Protein AF-A0A284VSU6-F1 (afdb_monomer)

InterPro domains:
  IPR011545 DEAD/DEAH-box helicase domain [PF00270] (27-97)
  IPR027417 P-loop containing nucleoside triphosphate hydrolase [G3DSA:3.40.50.300] (4-110)
  IPR027417 P-loop containing nucleoside triphosphate hydrolase [SSF52540] (19-98)

Sequence (112 aa):
MVIVGEVHLPVMEDTHNFTPSGKLRLFQKEFIDCVKYNKADVIQLIAPTGAGKTLCFEYLLHEGNKVLLVYPTNALIQSQMERFKKKGFNPIYISSKILSKKDTSAPKNYMD

Mean predicted aligned error: 8.98 Å

Foldseek 3Di:
DDPDDDDDFDKDAQPPPLDPVRIDGPLLVVLLVCVVVVVDPDDDRDDDPVNPPVSSVVSCVVVVDDDDDDDPDPVVVVVVCVVCVVVVDDDDDDDPVVVVPDDPPPPPPPDD

Structure (mmCIF, N/CA/C/O backbone):
data_AF-A0A284VSU6-F1
#
_entry.id   AF-A0A284VSU6-F1
#
loop_
_atom_site.group_PDB
_atom_site.id
_atom_site.type_symbol
_atom_site.label_atom_id
_atom_site.label_alt_id
_atom_site.label_comp_id
_atom_site.label_asym_id
_atom_site.label_entity_id
_atom_site.label_seq_id
_atom_site.pdbx_PDB_ins_code
_atom_site.Cartn_x
_atom_site.Cartn_y
_atom_site.Cartn_z
_atom_site.occupancy
_atom_site.B_iso_or_equiv
_atom_site.auth_seq_id
_atom_site.auth_comp_id
_atom_site.auth_asym_id
_atom_site.auth_atom_id
_atom_site.pdbx_PDB_model_num
ATOM 1 N N . MET A 1 1 ? 16.688 -30.523 8.173 1.00 46.84 1 MET A N 1
ATOM 2 C CA . MET A 1 1 ? 16.263 -29.109 8.158 1.00 46.84 1 MET A CA 1
ATOM 3 C C . MET A 1 1 ? 16.413 -28.617 6.729 1.00 46.84 1 MET A C 1
ATOM 5 O O . MET A 1 1 ? 17.536 -28.548 6.253 1.00 46.84 1 MET A O 1
ATOM 9 N N . VAL A 1 2 ? 15.309 -28.421 6.006 1.00 47.28 2 VAL A N 1
ATOM 10 C CA . VAL A 1 2 ? 15.358 -27.925 4.622 1.00 47.28 2 VAL A CA 1
ATOM 11 C C . VAL A 1 2 ? 15.417 -26.407 4.699 1.00 47.28 2 VAL A C 1
ATOM 13 O O . VAL A 1 2 ? 14.450 -25.775 5.118 1.00 47.28 2 VAL A O 1
ATOM 16 N N . ILE A 1 3 ? 16.569 -25.832 4.363 1.00 54.28 3 ILE A N 1
ATOM 17 C CA . ILE A 1 3 ? 16.696 -24.389 4.174 1.00 54.28 3 ILE A CA 1
ATOM 18 C C . ILE A 1 3 ? 16.123 -24.107 2.790 1.00 54.28 3 ILE A C 1
ATOM 20 O O . ILE A 1 3 ? 16.727 -24.449 1.776 1.00 54.28 3 ILE A O 1
ATOM 24 N N . VAL A 1 4 ? 14.920 -23.544 2.750 1.00 58.06 4 VAL A N 1
ATOM 25 C CA . VAL A 1 4 ? 14.391 -22.954 1.521 1.00 58.06 4 VAL A CA 1
ATOM 26 C C . VAL A 1 4 ? 15.191 -21.670 1.303 1.00 58.06 4 VAL A C 1
ATOM 28 O O . VAL A 1 4 ? 15.244 -20.832 2.201 1.00 58.06 4 VAL A O 1
ATOM 31 N N . GLY A 1 5 ? 15.881 -21.566 0.163 1.00 60.41 5 GLY A N 1
ATOM 32 C CA . GLY A 1 5 ? 16.705 -20.404 -0.177 1.00 60.41 5 GLY A CA 1
ATOM 33 C C . GLY A 1 5 ? 15.928 -19.086 -0.097 1.00 60.41 5 GLY A C 1
ATOM 34 O O . GLY A 1 5 ? 14.698 -19.070 -0.183 1.00 60.41 5 GLY A O 1
ATOM 35 N N . GLU A 1 6 ? 16.646 -17.977 0.089 1.00 66.31 6 GLU A N 1
ATOM 36 C CA . GLU A 1 6 ? 16.038 -16.647 0.140 1.00 66.31 6 GLU A CA 1
ATOM 37 C C . GLU A 1 6 ? 15.240 -16.364 -1.140 1.00 66.31 6 GLU A C 1
ATOM 39 O O . GLU A 1 6 ? 15.741 -16.483 -2.258 1.00 66.31 6 GLU A O 1
ATOM 44 N N . VAL A 1 7 ? 13.971 -15.988 -0.975 1.00 68.00 7 VAL A N 1
ATOM 45 C CA . VAL A 1 7 ? 13.111 -15.582 -2.088 1.00 68.00 7 VAL A CA 1
ATOM 46 C C . VAL A 1 7 ? 13.205 -14.069 -2.226 1.00 68.00 7 VAL A C 1
ATOM 48 O O . VAL A 1 7 ? 12.686 -13.322 -1.394 1.00 68.00 7 VAL A O 1
ATOM 51 N N . HIS A 1 8 ? 13.850 -13.606 -3.294 1.00 79.75 8 HIS A N 1
ATOM 52 C CA . HIS A 1 8 ? 13.905 -12.186 -3.619 1.00 79.75 8 HIS A CA 1
ATOM 53 C C . HIS A 1 8 ? 12.715 -11.784 -4.488 1.00 79.75 8 HIS A C 1
ATOM 55 O O . HIS A 1 8 ? 12.370 -12.453 -5.461 1.00 79.75 8 HIS A O 1
ATOM 61 N N . LEU A 1 9 ? 12.094 -10.652 -4.152 1.00 85.81 9 LEU A N 1
ATOM 62 C CA . LEU A 1 9 ? 11.092 -10.044 -5.019 1.00 85.81 9 LEU A CA 1
ATOM 63 C C . LEU A 1 9 ? 11.806 -9.364 -6.193 1.00 85.81 9 LEU A C 1
ATOM 65 O O . LEU A 1 9 ? 12.689 -8.542 -5.935 1.00 85.81 9 LEU A O 1
ATOM 69 N N . PRO A 1 10 ? 11.428 -9.653 -7.450 1.00 90.50 10 PRO A N 1
ATOM 70 C CA . PRO A 1 10 ? 12.042 -9.012 -8.604 1.00 90.50 10 PRO A CA 1
ATOM 71 C C . PRO A 1 10 ? 11.851 -7.494 -8.542 1.00 90.50 10 PRO A C 1
ATOM 73 O O . PRO A 1 10 ? 10.782 -7.003 -8.164 1.00 90.50 10 PRO A O 1
ATOM 76 N N . VAL A 1 11 ? 12.902 -6.758 -8.901 1.00 92.81 11 VAL A N 1
ATOM 77 C CA . VAL A 1 11 ? 12.953 -5.291 -8.904 1.00 92.81 11 VAL A CA 1
ATOM 78 C C . VAL A 1 11 ? 13.204 -4.818 -10.327 1.00 92.81 11 VAL A C 1
ATOM 80 O O . VAL A 1 11 ? 14.057 -5.368 -11.015 1.00 92.81 11 VAL A O 1
ATOM 83 N N . MET A 1 12 ? 12.458 -3.807 -10.747 1.00 92.12 12 MET A N 1
ATOM 84 C CA . MET A 1 12 ? 12.475 -3.195 -12.067 1.00 92.12 12 MET A CA 1
ATOM 85 C C . MET A 1 12 ? 12.784 -1.702 -11.925 1.00 92.12 12 MET A C 1
ATOM 87 O O . MET A 1 12 ? 12.551 -1.112 -10.866 1.00 92.12 12 MET A O 1
ATOM 91 N N . GLU A 1 13 ? 13.266 -1.089 -13.002 1.00 93.44 13 GLU A N 1
ATOM 92 C CA . GLU A 1 13 ? 13.384 0.366 -13.086 1.00 93.44 13 GLU A CA 1
ATOM 93 C C . GLU A 1 13 ? 11.999 1.019 -12.995 1.00 93.44 13 GLU A C 1
ATOM 95 O O . GLU A 1 13 ? 11.005 0.535 -13.552 1.00 93.44 13 GLU A O 1
ATOM 100 N N . ASP A 1 14 ? 11.935 2.118 -12.257 1.00 91.62 14 ASP A N 1
ATOM 101 C CA . ASP A 1 14 ? 10.722 2.895 -12.071 1.00 91.62 14 ASP A CA 1
ATOM 102 C C . ASP A 1 14 ? 10.509 3.848 -13.246 1.00 91.62 14 ASP A C 1
ATOM 104 O O . ASP A 1 14 ? 10.914 5.008 -13.234 1.00 91.62 14 ASP A O 1
ATOM 108 N N . THR A 1 15 ? 9.815 3.357 -14.267 1.00 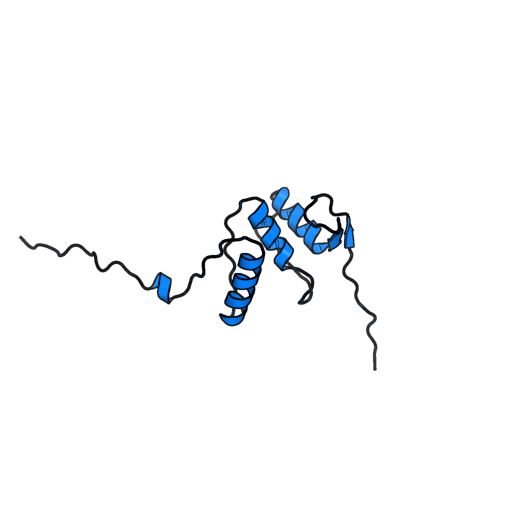88.94 15 THR A N 1
ATOM 109 C CA . THR A 1 15 ? 9.444 4.147 -15.448 1.00 88.94 15 THR A CA 1
ATOM 110 C C . THR A 1 15 ? 8.373 5.207 -15.170 1.00 88.94 15 THR A C 1
ATOM 112 O O . THR A 1 15 ? 7.990 5.934 -16.084 1.00 88.94 15 THR A O 1
ATOM 115 N N . HIS A 1 16 ? 7.846 5.275 -13.944 1.00 85.00 16 HIS A N 1
ATOM 116 C CA . HIS A 1 16 ? 6.792 6.209 -13.543 1.00 85.00 16 HIS A CA 1
ATOM 117 C C . HIS A 1 16 ? 7.318 7.346 -12.660 1.00 85.00 16 HIS A C 1
ATOM 119 O O . HIS A 1 16 ? 6.530 8.203 -12.267 1.00 85.00 16 HIS A O 1
ATOM 125 N N . ASN A 1 17 ? 8.629 7.383 -12.372 1.00 87.62 17 ASN A N 1
ATOM 126 C CA . ASN A 1 17 ? 9.276 8.371 -11.496 1.00 87.62 17 ASN A CA 1
ATOM 127 C C . ASN A 1 17 ? 8.569 8.522 -10.137 1.00 87.62 17 ASN A C 1
ATOM 129 O O . ASN A 1 17 ? 8.479 9.617 -9.581 1.00 87.62 17 ASN A O 1
ATOM 133 N N . PHE A 1 18 ? 8.035 7.419 -9.611 1.00 86.88 18 PHE A N 1
ATOM 134 C CA . PHE A 1 18 ? 7.218 7.430 -8.404 1.00 86.88 18 PHE A CA 1
ATOM 135 C C . PHE A 1 18 ? 8.045 7.269 -7.119 1.00 86.88 18 PHE A C 1
ATOM 137 O O . PHE A 1 18 ? 7.660 7.723 -6.040 1.00 86.88 18 PHE A O 1
ATOM 144 N N . THR A 1 19 ? 9.200 6.620 -7.220 1.00 88.19 19 THR A N 1
ATOM 145 C CA . THR A 1 19 ? 10.102 6.319 -6.111 1.00 88.19 19 THR A CA 1
ATOM 146 C C . THR A 1 19 ? 11.394 7.128 -6.209 1.00 88.19 19 THR A C 1
ATOM 148 O O . THR A 1 19 ? 11.988 7.209 -7.284 1.00 88.19 19 THR A O 1
ATOM 151 N N . PRO A 1 20 ? 11.924 7.649 -5.085 1.00 85.00 20 PRO A N 1
ATOM 152 C CA . PRO A 1 20 ? 13.219 8.335 -5.084 1.00 85.00 20 PRO A CA 1
ATOM 153 C C . PRO A 1 20 ? 14.390 7.441 -5.510 1.00 85.00 20 PRO A C 1
ATOM 155 O O . PRO A 1 20 ? 15.397 7.935 -6.001 1.00 85.00 20 PRO A O 1
ATOM 158 N N . SER A 1 21 ? 14.279 6.124 -5.305 1.00 88.25 21 SER A N 1
ATOM 159 C CA . SER A 1 21 ? 15.311 5.157 -5.690 1.00 88.25 21 SER A CA 1
ATOM 160 C C . SER A 1 21 ? 15.343 4.848 -7.186 1.00 88.25 21 SER A C 1
ATOM 162 O O . SER A 1 21 ? 16.235 4.114 -7.605 1.00 88.25 21 SER A O 1
ATOM 164 N N . GLY A 1 22 ? 14.356 5.312 -7.963 1.00 92.44 22 GLY A N 1
ATOM 165 C CA . GLY A 1 22 ? 14.197 4.936 -9.369 1.00 92.44 22 GLY A CA 1
ATOM 166 C C . GLY A 1 22 ? 13.893 3.448 -9.567 1.00 92.44 22 GLY A C 1
ATOM 167 O O . GLY A 1 22 ? 14.127 2.906 -10.639 1.00 92.44 22 GLY A O 1
ATOM 168 N N . LYS A 1 23 ? 13.396 2.754 -8.534 1.00 94.06 23 LYS A N 1
ATOM 169 C CA . LYS A 1 23 ? 13.217 1.295 -8.543 1.00 94.06 23 LYS A CA 1
ATOM 170 C C . LYS A 1 23 ? 11.909 0.879 -7.894 1.00 94.06 23 LYS A C 1
ATOM 172 O O . LYS A 1 23 ? 11.598 1.302 -6.780 1.00 94.06 23 LYS A O 1
ATOM 177 N N . LEU A 1 24 ? 11.210 -0.041 -8.548 1.00 95.12 24 LEU A N 1
ATOM 178 C CA . LEU A 1 24 ? 9.965 -0.646 -8.082 1.00 95.12 24 LEU A CA 1
ATOM 179 C C . LEU A 1 24 ? 10.101 -2.161 -8.004 1.00 95.12 24 LEU A C 1
ATOM 181 O O . LEU A 1 24 ? 10.739 -2.789 -8.843 1.00 95.12 24 LEU A O 1
ATOM 185 N N . ARG A 1 25 ? 9.440 -2.789 -7.033 1.00 94.25 25 ARG A N 1
ATOM 186 C CA . ARG A 1 25 ? 9.217 -4.240 -7.095 1.00 94.25 25 ARG A CA 1
ATOM 187 C C . ARG A 1 25 ? 8.243 -4.540 -8.233 1.00 94.25 25 ARG A C 1
ATOM 189 O O . ARG A 1 25 ? 7.330 -3.750 -8.469 1.00 94.25 25 ARG A O 1
ATOM 196 N N . LEU A 1 26 ? 8.391 -5.690 -8.889 1.00 93.06 26 LEU A N 1
ATOM 197 C CA . LEU A 1 26 ? 7.586 -6.064 -10.058 1.00 93.06 26 LEU A CA 1
ATOM 198 C C . LEU A 1 26 ? 6.082 -5.894 -9.806 1.00 93.06 26 LEU A C 1
ATOM 200 O O . LEU A 1 26 ? 5.427 -5.177 -10.551 1.00 93.06 26 LEU A O 1
ATOM 204 N N . PHE A 1 27 ? 5.572 -6.418 -8.685 1.00 93.81 27 PHE A N 1
ATOM 205 C CA . PHE A 1 27 ? 4.150 -6.307 -8.337 1.00 93.81 27 PHE A CA 1
ATOM 206 C C . PHE A 1 27 ? 3.669 -4.851 -8.178 1.00 93.81 27 PHE A C 1
ATOM 208 O O . PHE A 1 27 ? 2.496 -4.551 -8.385 1.00 93.81 27 PHE A O 1
ATOM 215 N N . GLN A 1 28 ? 4.556 -3.930 -7.777 1.00 95.31 28 GLN A N 1
ATOM 216 C CA . GLN A 1 28 ? 4.219 -2.511 -7.640 1.00 95.31 28 GLN A CA 1
ATOM 217 C C . GLN A 1 28 ? 4.099 -1.864 -9.018 1.00 95.31 28 GLN A C 1
ATOM 219 O O . GLN A 1 28 ? 3.155 -1.114 -9.253 1.00 95.31 28 GLN A O 1
ATOM 224 N N . LYS A 1 29 ? 5.021 -2.190 -9.934 1.00 94.31 29 LYS A N 1
ATOM 225 C CA . LYS A 1 29 ? 4.961 -1.743 -11.329 1.00 94.31 29 LYS A CA 1
ATOM 226 C C . LYS A 1 29 ? 3.710 -2.282 -12.024 1.00 94.31 29 LYS A C 1
ATOM 228 O O . LYS A 1 29 ? 2.995 -1.513 -12.653 1.00 94.31 29 LYS A O 1
ATOM 233 N N . GLU A 1 30 ? 3.427 -3.573 -11.868 1.00 93.12 30 GLU A N 1
ATOM 234 C CA . GLU A 1 30 ? 2.236 -4.216 -12.435 1.00 93.12 30 GLU A CA 1
ATOM 235 C C . GLU A 1 30 ? 0.951 -3.555 -11.937 1.00 93.12 30 GLU A C 1
ATOM 237 O O . GLU A 1 30 ? 0.063 -3.265 -12.733 1.00 93.12 30 GLU A O 1
ATOM 242 N N . PHE A 1 31 ? 0.870 -3.242 -10.641 1.00 94.75 31 PHE A N 1
ATOM 243 C CA . PHE A 1 31 ? -0.255 -2.490 -10.093 1.00 94.75 31 PHE A CA 1
ATOM 244 C C . PHE A 1 31 ? -0.406 -1.111 -10.747 1.00 94.75 31 PHE A C 1
ATOM 246 O O . PHE A 1 31 ? -1.502 -0.766 -11.185 1.00 94.75 31 PHE A O 1
ATOM 253 N N . ILE A 1 32 ? 0.681 -0.334 -10.824 1.00 94.25 32 ILE A N 1
ATOM 254 C CA . ILE A 1 32 ? 0.667 1.012 -11.415 1.00 94.25 32 ILE A CA 1
ATOM 255 C C . ILE A 1 32 ? 0.229 0.946 -12.881 1.00 94.25 32 ILE A C 1
ATOM 257 O O . ILE A 1 32 ? -0.645 1.704 -13.295 1.00 94.25 32 ILE A O 1
ATOM 261 N N . ASP A 1 33 ? 0.778 0.007 -13.653 1.00 92.88 33 ASP A N 1
ATOM 262 C CA . ASP A 1 33 ? 0.406 -0.187 -15.053 1.00 92.88 33 ASP A CA 1
ATOM 263 C C . ASP A 1 33 ? -1.074 -0.579 -15.187 1.00 92.88 33 ASP A C 1
ATOM 265 O O . ASP A 1 33 ? -1.779 -0.050 -16.047 1.00 92.88 33 ASP A O 1
ATOM 269 N N . CYS A 1 34 ? -1.574 -1.481 -14.339 1.00 93.31 34 CYS A N 1
ATOM 270 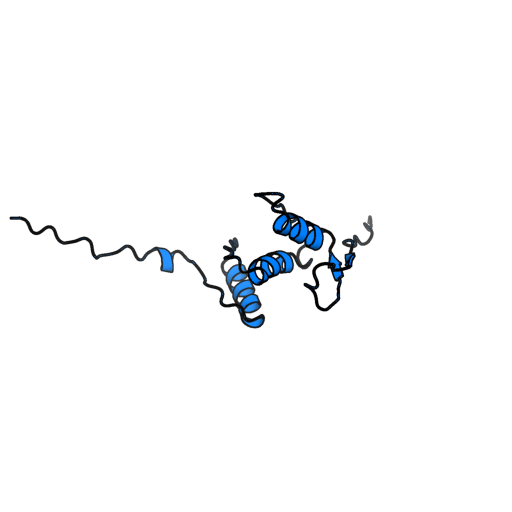C CA . CYS A 1 34 ? -2.983 -1.875 -14.356 1.00 93.31 34 CYS A CA 1
ATOM 271 C C . CYS A 1 34 ? -3.922 -0.692 -14.097 1.00 93.31 34 CYS A C 1
ATOM 273 O O . CYS A 1 34 ? -4.899 -0.533 -14.829 1.00 93.31 34 CYS A O 1
ATOM 275 N N . VAL A 1 35 ? -3.607 0.148 -13.107 1.00 91.50 35 VAL A N 1
ATOM 276 C CA . VAL A 1 35 ? -4.386 1.353 -12.790 1.00 91.50 35 VAL A CA 1
ATOM 277 C C . VAL A 1 35 ? -4.318 2.364 -13.934 1.00 91.50 35 VAL A C 1
ATOM 279 O O . VAL A 1 35 ? -5.352 2.807 -14.428 1.00 91.50 35 VAL A O 1
ATOM 282 N N . LYS A 1 36 ? -3.109 2.709 -14.390 1.00 89.88 36 LYS A N 1
ATOM 283 C CA . LYS A 1 36 ? -2.878 3.769 -15.384 1.00 89.88 36 LYS A CA 1
ATOM 284 C C . LYS A 1 36 ? -3.551 3.487 -16.723 1.00 89.88 36 LYS A C 1
ATOM 286 O O . LYS A 1 36 ? -4.034 4.402 -17.380 1.00 89.88 36 LYS A O 1
ATOM 291 N N . TYR A 1 37 ? -3.582 2.221 -17.127 1.00 90.31 37 TYR A N 1
ATOM 292 C CA . TYR A 1 37 ? -4.192 1.797 -18.386 1.00 90.31 37 TYR A CA 1
ATOM 293 C C . TYR A 1 37 ? -5.623 1.270 -18.215 1.00 90.31 37 TYR A C 1
ATOM 295 O O . TYR A 1 37 ? -6.149 0.671 -19.149 1.00 90.31 37 TYR A O 1
ATOM 303 N N . ASN A 1 38 ? -6.232 1.470 -17.039 1.00 83.56 38 ASN A N 1
ATOM 304 C CA . ASN A 1 38 ? -7.588 1.035 -16.698 1.00 83.56 38 ASN A CA 1
ATOM 305 C C . ASN A 1 38 ? -7.876 -0.429 -17.094 1.00 83.56 38 ASN A C 1
ATOM 307 O O . ASN A 1 38 ? -8.883 -0.739 -17.728 1.00 83.56 38 ASN A O 1
ATOM 311 N N . LYS A 1 39 ? -6.933 -1.329 -16.785 1.00 86.56 39 LYS A N 1
ATOM 312 C CA . LYS A 1 39 ? -6.952 -2.723 -17.267 1.00 86.56 39 LYS A CA 1
ATOM 313 C C . LYS A 1 39 ? -7.823 -3.661 -16.433 1.00 86.56 39 LYS A C 1
ATOM 315 O O . LYS A 1 39 ? -8.065 -4.781 -16.874 1.00 86.56 39 LYS A O 1
ATOM 320 N N . ALA A 1 40 ? -8.229 -3.256 -15.230 1.00 86.00 40 ALA A N 1
ATOM 321 C CA . ALA A 1 40 ? -9.004 -4.098 -14.326 1.00 86.00 40 ALA A CA 1
ATOM 322 C C . ALA A 1 40 ? -9.761 -3.280 -13.272 1.00 86.00 40 ALA A C 1
ATOM 324 O O . ALA A 1 40 ? -9.197 -2.358 -12.685 1.00 86.00 40 ALA A O 1
ATOM 325 N N . ASP A 1 41 ? -10.985 -3.710 -12.957 1.00 88.56 41 ASP A N 1
ATOM 326 C CA . ASP A 1 41 ? -11.770 -3.186 -11.829 1.00 88.56 41 ASP A CA 1
ATOM 327 C C . ASP A 1 41 ? -11.319 -3.778 -10.482 1.00 88.56 41 ASP A C 1
ATOM 329 O O . ASP A 1 41 ? -11.463 -3.161 -9.427 1.00 88.56 41 ASP A O 1
ATOM 333 N N . VAL A 1 42 ? -10.764 -4.997 -10.509 1.00 91.69 42 VAL A N 1
ATOM 334 C CA . VAL A 1 42 ? -10.299 -5.730 -9.326 1.00 91.69 42 VAL A CA 1
ATOM 335 C C . VAL A 1 42 ? -8.849 -6.147 -9.522 1.00 91.69 42 VAL A C 1
ATOM 337 O O . VAL A 1 42 ? -8.514 -6.847 -10.475 1.00 91.69 42 VAL A O 1
ATOM 340 N N . ILE A 1 43 ? -7.986 -5.753 -8.583 1.00 91.38 43 ILE A N 1
ATOM 341 C CA . ILE A 1 43 ? -6.559 -6.086 -8.595 1.00 91.38 43 ILE A CA 1
ATOM 342 C C . ILE A 1 43 ? -6.205 -6.809 -7.295 1.00 91.38 43 ILE A C 1
ATOM 344 O O . ILE A 1 43 ? -6.388 -6.274 -6.200 1.00 91.38 43 ILE A O 1
ATOM 348 N N . GLN A 1 44 ? -5.655 -8.019 -7.409 1.00 91.62 44 GLN A N 1
ATOM 349 C CA . GLN A 1 44 ? -5.137 -8.763 -6.265 1.00 91.62 44 GLN A CA 1
ATOM 350 C C . GLN A 1 44 ? -3.650 -8.453 -6.057 1.00 91.62 44 GLN A C 1
ATOM 352 O O . GLN A 1 44 ? -2.802 -8.811 -6.868 1.00 91.62 44 GLN A O 1
ATOM 357 N N . LEU A 1 45 ? -3.319 -7.814 -4.933 1.00 91.25 45 LEU A N 1
ATOM 358 C CA . LEU A 1 45 ? -1.937 -7.513 -4.555 1.00 91.25 45 LEU A CA 1
ATOM 359 C C . LEU A 1 45 ? -1.352 -8.615 -3.662 1.00 91.25 45 LEU A C 1
ATOM 361 O O . LEU A 1 45 ? -1.586 -8.634 -2.450 1.00 91.25 45 LEU A O 1
ATOM 365 N N . ILE A 1 46 ? -0.537 -9.497 -4.245 1.00 89.69 46 ILE A N 1
ATOM 366 C CA . ILE A 1 46 ? 0.132 -10.590 -3.526 1.00 89.69 46 ILE A CA 1
ATOM 367 C C . ILE A 1 46 ? 1.593 -10.221 -3.264 1.00 89.69 46 ILE A C 1
ATOM 369 O O . ILE A 1 46 ? 2.403 -10.121 -4.178 1.00 89.69 46 ILE A O 1
ATOM 373 N N . ALA A 1 47 ? 1.942 -10.029 -1.992 1.00 90.25 47 ALA A N 1
ATOM 374 C CA . ALA A 1 47 ? 3.329 -9.867 -1.559 1.00 90.25 47 ALA A CA 1
ATOM 375 C C . ALA A 1 47 ? 3.462 -10.204 -0.058 1.00 90.25 47 ALA A C 1
ATOM 377 O O . ALA A 1 47 ? 2.450 -10.191 0.650 1.00 90.25 47 ALA A O 1
ATOM 378 N N . PRO A 1 48 ? 4.672 -10.406 0.485 1.00 88.94 48 PRO A N 1
ATOM 379 C CA . PRO A 1 48 ? 4.893 -10.533 1.928 1.00 88.94 48 PRO A CA 1
ATOM 380 C C . PRO A 1 48 ? 4.565 -9.257 2.723 1.00 88.94 48 PRO A C 1
ATOM 382 O O . PRO A 1 48 ? 4.464 -8.150 2.173 1.00 88.94 48 PRO A O 1
ATOM 385 N N . THR A 1 49 ? 4.401 -9.378 4.039 1.00 88.31 49 THR A N 1
ATOM 386 C CA . THR A 1 49 ? 4.361 -8.216 4.946 1.00 88.31 49 THR A CA 1
ATOM 387 C C . THR A 1 49 ? 5.677 -7.439 4.845 1.00 88.31 49 THR A C 1
ATOM 389 O O . THR A 1 49 ? 6.732 -8.022 4.629 1.00 88.31 49 THR A O 1
ATOM 392 N N . GLY A 1 50 ? 5.626 -6.106 4.914 1.00 86.50 50 GLY A N 1
ATOM 393 C CA . GLY A 1 50 ? 6.816 -5.257 4.751 1.00 86.50 50 GLY A CA 1
ATOM 394 C C . GLY A 1 50 ? 7.297 -5.077 3.304 1.00 86.50 50 GLY A C 1
ATOM 395 O O . GLY A 1 50 ? 8.032 -4.135 3.022 1.00 86.50 50 GLY A O 1
ATOM 396 N N . ALA A 1 51 ? 6.795 -5.861 2.344 1.00 90.62 51 ALA A N 1
ATOM 397 C CA . ALA A 1 51 ? 7.178 -5.763 0.932 1.00 90.62 51 ALA A CA 1
ATOM 398 C C . ALA A 1 51 ? 6.694 -4.485 0.216 1.00 90.62 51 ALA A C 1
ATOM 400 O O . ALA A 1 51 ? 6.854 -4.360 -0.993 1.00 90.62 51 ALA A O 1
ATOM 401 N N . GLY A 1 52 ? 6.102 -3.519 0.922 1.00 91.06 52 GLY A N 1
ATOM 402 C CA . GLY A 1 52 ? 5.768 -2.213 0.348 1.00 91.06 52 GLY A CA 1
ATOM 403 C C . GLY A 1 52 ? 4.447 -2.148 -0.420 1.00 91.06 52 GLY A C 1
ATOM 404 O O . GLY A 1 52 ? 4.316 -1.296 -1.288 1.00 91.06 52 GLY A O 1
ATOM 405 N N . LYS A 1 53 ? 3.448 -2.980 -0.088 1.00 93.50 53 LYS A N 1
ATOM 406 C CA . LYS A 1 53 ? 2.087 -2.870 -0.663 1.00 93.50 53 LYS A CA 1
ATOM 407 C C . LYS A 1 53 ? 1.462 -1.483 -0.488 1.00 93.50 53 LYS A C 1
ATOM 409 O O . LYS A 1 53 ? 0.772 -1.011 -1.376 1.00 93.50 53 LYS A O 1
ATOM 414 N N . THR A 1 54 ? 1.748 -0.800 0.623 1.00 91.69 54 THR A N 1
ATOM 415 C CA . THR A 1 54 ? 1.225 0.551 0.883 1.00 91.69 54 THR A CA 1
ATOM 416 C C . THR A 1 54 ? 1.608 1.565 -0.200 1.00 91.69 54 THR A C 1
ATOM 418 O O . THR A 1 54 ? 0.839 2.480 -0.460 1.00 91.69 54 THR A O 1
ATOM 421 N N . LEU A 1 55 ? 2.755 1.379 -0.864 1.00 92.56 55 LEU A N 1
ATOM 422 C CA . LEU A 1 55 ? 3.224 2.239 -1.955 1.00 92.56 55 LEU A CA 1
ATOM 423 C C . LEU A 1 55 ? 2.228 2.271 -3.128 1.00 92.56 55 LEU A C 1
ATOM 425 O O . LEU A 1 55 ? 2.019 3.318 -3.726 1.00 92.56 55 LEU A O 1
ATOM 429 N N . CYS A 1 56 ? 1.550 1.155 -3.403 1.00 93.06 56 CYS A N 1
ATOM 430 C CA . CYS A 1 56 ? 0.533 1.069 -4.449 1.00 93.06 56 CYS A CA 1
ATOM 431 C C . CYS A 1 56 ? -0.676 1.974 -4.150 1.00 93.06 56 CYS A C 1
ATOM 433 O O . CYS A 1 56 ? -1.192 2.639 -5.039 1.00 93.06 56 CYS A O 1
ATOM 435 N N . PHE A 1 57 ? -1.110 2.065 -2.890 1.00 90.19 57 PHE A N 1
ATOM 436 C CA . PHE A 1 57 ? -2.218 2.955 -2.520 1.00 90.19 57 PHE A CA 1
ATOM 437 C C . PHE A 1 57 ? -1.781 4.420 -2.426 1.00 90.19 57 PHE A C 1
ATOM 439 O O . PHE A 1 57 ? -2.565 5.311 -2.733 1.00 90.19 57 PHE A O 1
ATOM 446 N N . GLU A 1 58 ? -0.529 4.676 -2.034 1.00 90.88 58 GLU A N 1
ATOM 447 C CA . GLU A 1 58 ? 0.063 6.018 -2.096 1.00 90.88 58 GLU A CA 1
ATOM 448 C C . GLU A 1 58 ? 0.080 6.535 -3.544 1.00 90.88 58 GLU A C 1
ATOM 450 O O . GLU A 1 58 ? -0.259 7.693 -3.767 1.00 90.88 58 GLU A O 1
ATOM 455 N N . TYR A 1 59 ? 0.375 5.674 -4.527 1.00 92.06 59 TYR A N 1
ATOM 456 C CA . TYR A 1 59 ? 0.304 6.027 -5.950 1.00 92.06 59 TYR A CA 1
ATOM 457 C C . TYR A 1 59 ? -1.090 6.526 -6.346 1.00 92.06 59 TYR A C 1
ATOM 459 O O . TYR A 1 59 ? -1.215 7.614 -6.898 1.00 92.06 59 TYR A O 1
ATOM 467 N N . LEU A 1 60 ? -2.149 5.798 -5.972 1.00 91.38 60 LEU A N 1
ATOM 468 C CA . LEU A 1 60 ? -3.527 6.220 -6.252 1.00 91.38 60 LEU A CA 1
ATOM 469 C C . LEU A 1 60 ? -3.843 7.616 -5.700 1.00 91.38 60 LEU A C 1
ATOM 471 O O . LEU A 1 60 ? -4.500 8.408 -6.376 1.00 91.38 60 LEU A O 1
ATOM 475 N N . LEU A 1 61 ? -3.374 7.911 -4.483 1.00 90.62 61 LEU A N 1
ATOM 476 C CA . LEU A 1 61 ? -3.552 9.219 -3.849 1.00 90.62 61 LEU A CA 1
ATOM 477 C C . LEU A 1 61 ? -2.799 10.324 -4.603 1.00 90.62 61 LEU A C 1
ATOM 479 O O . LEU A 1 61 ? -3.335 11.418 -4.761 1.00 90.62 61 LEU A O 1
ATOM 483 N N . HIS A 1 62 ? -1.580 10.046 -5.075 1.00 88.50 62 HIS A N 1
ATOM 484 C CA . HIS A 1 62 ? -0.787 10.992 -5.868 1.00 88.50 62 HIS A CA 1
ATOM 485 C C . HIS A 1 62 ? -1.406 11.288 -7.239 1.00 88.50 62 HIS A C 1
ATOM 487 O O . HIS A 1 62 ? -1.330 12.424 -7.697 1.00 88.50 62 HIS A O 1
ATOM 493 N N . GLU A 1 63 ? -2.097 10.319 -7.836 1.00 88.94 63 GLU A N 1
ATOM 494 C CA . GLU A 1 63 ? -2.891 10.503 -9.060 1.00 88.94 63 GLU A CA 1
ATOM 495 C C . GLU A 1 63 ? -4.215 11.263 -8.816 1.00 88.94 63 GLU A C 1
ATOM 497 O O . GLU A 1 63 ? -5.047 11.390 -9.710 1.00 88.94 63 GLU A O 1
ATOM 502 N N . GLY A 1 64 ? -4.452 11.764 -7.597 1.00 87.12 64 GLY A N 1
ATOM 503 C CA . GLY A 1 64 ? -5.634 12.561 -7.260 1.00 87.12 64 GLY A CA 1
ATOM 504 C C . GLY A 1 64 ? -6.897 11.745 -6.971 1.00 87.12 64 GLY A C 1
ATOM 505 O O . GLY A 1 64 ? -7.977 12.321 -6.814 1.00 87.12 64 GLY A O 1
ATOM 506 N N . ASN A 1 65 ? -6.795 10.417 -6.858 1.00 88.00 65 ASN A N 1
ATOM 507 C CA . ASN A 1 65 ? -7.946 9.575 -6.546 1.00 88.00 65 ASN A CA 1
ATOM 508 C C . ASN A 1 65 ? -8.332 9.678 -5.066 1.00 88.00 65 ASN A C 1
ATOM 510 O O . ASN A 1 65 ? -7.487 9.669 -4.168 1.00 88.00 65 ASN A O 1
ATOM 514 N N . LYS A 1 66 ? -9.641 9.672 -4.790 1.00 89.25 66 LYS A N 1
ATOM 515 C CA . LYS A 1 66 ? -10.151 9.417 -3.437 1.00 89.25 66 LYS A CA 1
ATOM 516 C C . LYS A 1 66 ? -10.100 7.915 -3.171 1.00 89.25 66 LYS A C 1
ATOM 518 O O . LYS A 1 66 ? -10.768 7.148 -3.855 1.00 89.25 66 LYS A O 1
ATOM 523 N N . VAL A 1 67 ? -9.337 7.503 -2.162 1.00 91.31 67 VAL A N 1
ATOM 524 C CA . VAL A 1 67 ? -9.132 6.084 -1.838 1.00 91.31 67 VAL A CA 1
ATOM 525 C C . VAL A 1 67 ? -9.813 5.740 -0.517 1.00 91.31 67 VAL A C 1
ATOM 527 O O . VAL A 1 67 ? -9.516 6.339 0.517 1.00 91.31 67 VAL A O 1
ATOM 530 N N . LEU A 1 68 ? -10.698 4.741 -0.535 1.00 92.81 68 LEU A N 1
ATOM 531 C CA . LEU A 1 68 ? -11.239 4.120 0.673 1.00 92.81 68 LEU A CA 1
ATOM 532 C C . LEU A 1 68 ? -10.374 2.913 1.048 1.00 92.81 68 LEU A C 1
ATOM 534 O O . LEU A 1 68 ? -10.330 1.925 0.320 1.00 92.81 68 LEU A O 1
ATOM 538 N N . LEU A 1 69 ? -9.697 2.987 2.194 1.00 92.50 69 LEU A N 1
ATOM 539 C CA . LEU A 1 69 ? -8.892 1.888 2.723 1.00 92.50 69 LEU A CA 1
ATOM 540 C C . LEU A 1 69 ? -9.631 1.211 3.874 1.00 92.50 69 LEU A C 1
ATOM 542 O O . LEU A 1 69 ? -9.931 1.846 4.886 1.00 92.50 69 LEU A O 1
ATOM 546 N N . VAL A 1 70 ? -9.893 -0.085 3.727 1.00 92.62 70 VAL A N 1
ATOM 547 C CA . VAL A 1 70 ? -10.547 -0.903 4.750 1.00 92.62 70 VAL A CA 1
ATOM 548 C C . VAL A 1 70 ? -9.501 -1.794 5.402 1.00 92.62 70 VAL A C 1
ATOM 550 O O . VAL A 1 70 ? -8.825 -2.572 4.733 1.00 92.62 70 VAL A O 1
ATOM 553 N N . TYR A 1 71 ? -9.375 -1.683 6.721 1.00 92.00 71 TYR A N 1
ATOM 554 C CA . TYR A 1 71 ? -8.471 -2.506 7.515 1.00 92.00 71 TYR A CA 1
ATOM 555 C C . TYR A 1 71 ? -9.263 -3.282 8.570 1.00 92.00 71 TYR A C 1
ATOM 557 O O . TYR A 1 71 ? -10.222 -2.745 9.124 1.00 92.00 71 TYR A O 1
ATOM 565 N N . PRO A 1 72 ? -8.849 -4.517 8.899 1.00 90.81 72 PRO A N 1
ATOM 566 C CA . PRO A 1 72 ? -9.590 -5.375 9.820 1.00 90.81 72 PRO A CA 1
ATOM 567 C C . PRO A 1 72 ? -9.520 -4.926 11.286 1.00 90.81 72 PRO A C 1
ATOM 569 O O . PRO A 1 72 ? -10.348 -5.349 12.086 1.00 90.81 72 PRO A O 1
ATOM 572 N N . THR A 1 73 ? -8.532 -4.110 11.677 1.00 92.19 73 THR A N 1
ATOM 573 C CA . THR A 1 73 ? -8.326 -3.731 13.083 1.00 92.19 73 THR A CA 1
ATOM 574 C C . THR A 1 73 ? -8.087 -2.238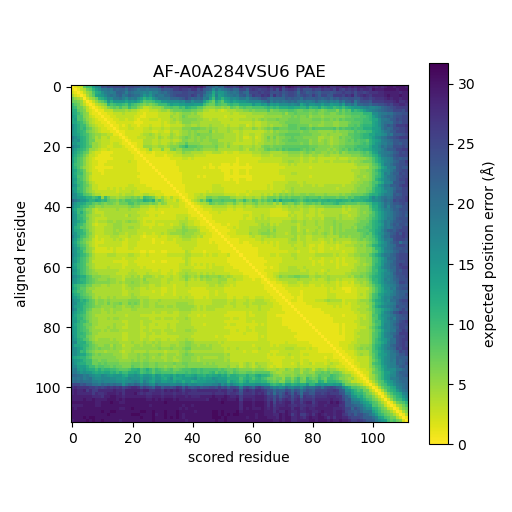 13.256 1.00 92.19 73 THR A C 1
ATOM 576 O O . THR A 1 73 ? -7.374 -1.607 12.476 1.00 92.19 73 THR A O 1
ATOM 579 N N . ASN A 1 74 ? -8.610 -1.683 14.355 1.00 90.56 74 ASN A N 1
ATOM 580 C CA . ASN A 1 74 ? -8.397 -0.282 14.726 1.00 90.56 74 ASN A CA 1
ATOM 581 C C . ASN A 1 74 ? -6.909 0.058 14.877 1.00 90.56 74 ASN A C 1
ATOM 583 O O . ASN A 1 74 ? -6.487 1.127 14.453 1.00 90.56 74 ASN A O 1
ATOM 587 N N . ALA A 1 75 ? -6.105 -0.853 15.436 1.00 93.06 75 ALA A N 1
ATOM 588 C CA . ALA A 1 75 ? -4.665 -0.650 15.589 1.00 93.06 75 ALA A CA 1
ATOM 589 C C . ALA A 1 75 ? -3.967 -0.460 14.232 1.00 93.06 75 ALA A C 1
ATOM 591 O O . ALA A 1 75 ? -3.157 0.455 14.075 1.00 93.06 75 ALA A O 1
ATOM 592 N N . LEU A 1 76 ? -4.326 -1.272 13.228 1.00 91.56 76 LEU A N 1
ATOM 593 C CA . LEU A 1 76 ? -3.778 -1.126 11.882 1.00 91.56 76 LEU A CA 1
ATOM 594 C C . LE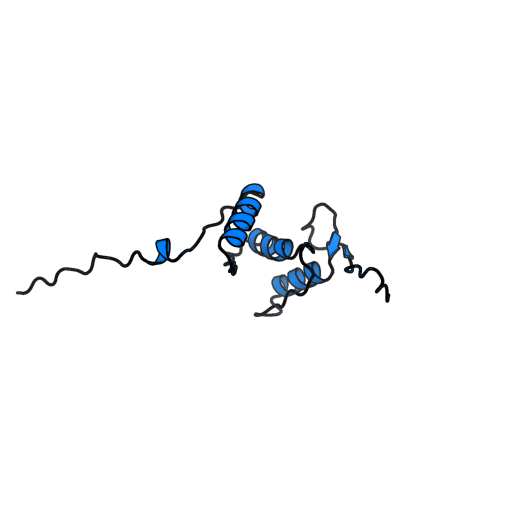U A 1 76 ? -4.245 0.182 11.236 1.00 91.56 76 LEU A C 1
ATOM 596 O O . LEU A 1 76 ? -3.428 0.875 10.637 1.00 91.56 76 LEU A O 1
ATOM 600 N N . ILE A 1 77 ? -5.515 0.561 11.421 1.00 93.38 77 ILE A N 1
ATOM 601 C CA . ILE A 1 77 ? -6.036 1.850 10.942 1.00 93.38 77 ILE A CA 1
ATOM 602 C C . ILE A 1 77 ? -5.216 3.008 11.515 1.00 93.38 77 ILE A C 1
ATOM 604 O O . ILE A 1 77 ? -4.707 3.819 10.745 1.00 93.38 77 ILE A O 1
ATOM 608 N N . GLN A 1 78 ? -5.033 3.066 12.839 1.00 93.25 78 GLN A N 1
ATOM 609 C CA . GLN A 1 78 ? -4.281 4.151 13.483 1.00 93.25 78 GLN A CA 1
ATOM 610 C C . GLN A 1 78 ? -2.829 4.211 12.988 1.00 93.25 78 GLN A C 1
ATOM 612 O O . GLN A 1 78 ? -2.352 5.279 12.606 1.00 93.25 78 GLN A O 1
ATOM 617 N N . SER A 1 79 ? -2.160 3.057 12.881 1.00 93.12 79 SER A N 1
ATOM 618 C CA . SER A 1 79 ? -0.796 2.975 12.345 1.00 93.12 79 SER A CA 1
ATOM 619 C C . SER A 1 79 ? -0.693 3.526 10.915 1.00 93.12 79 SER A C 1
ATOM 621 O O . SER A 1 79 ? 0.232 4.280 10.596 1.00 93.12 79 SER A O 1
ATOM 623 N N . GLN A 1 80 ? -1.656 3.203 10.046 1.00 92.56 80 GLN A N 1
ATOM 624 C CA . GLN A 1 80 ? -1.662 3.715 8.674 1.00 92.56 80 GLN A CA 1
ATOM 625 C C . GLN A 1 80 ? -2.017 5.204 8.624 1.00 92.56 80 GLN A C 1
ATOM 627 O O . GLN A 1 80 ? -1.398 5.943 7.862 1.00 92.56 80 GLN A O 1
ATOM 632 N N . MET A 1 81 ? -2.940 5.683 9.464 1.00 93.69 81 MET A N 1
ATOM 633 C CA . MET A 1 81 ? -3.256 7.113 9.559 1.00 93.69 81 MET A CA 1
ATOM 634 C C . MET A 1 81 ? -2.032 7.952 9.922 1.00 93.69 81 MET A C 1
ATOM 636 O O . MET A 1 81 ? -1.772 8.963 9.271 1.00 93.69 81 MET A O 1
ATOM 640 N N . GLU A 1 82 ? -1.269 7.541 10.935 1.00 94.94 82 GLU A N 1
ATOM 641 C CA . GLU A 1 82 ? -0.032 8.229 11.315 1.00 94.94 82 GLU A CA 1
ATOM 642 C C . GLU A 1 82 ? 0.984 8.235 10.174 1.00 94.94 82 GLU A C 1
ATOM 644 O O . GLU A 1 82 ? 1.594 9.267 9.889 1.00 94.94 82 GLU A O 1
ATOM 649 N N . ARG A 1 83 ? 1.140 7.100 9.481 1.00 91.56 83 ARG A N 1
ATOM 650 C CA . ARG A 1 83 ? 2.025 6.989 8.319 1.00 91.56 83 ARG A CA 1
ATOM 651 C C . ARG A 1 83 ? 1.619 7.949 7.199 1.00 91.56 83 ARG A C 1
ATOM 653 O O . ARG A 1 83 ? 2.486 8.626 6.653 1.00 91.56 83 ARG A O 1
ATOM 660 N N . PHE A 1 84 ? 0.334 8.023 6.863 1.00 92.12 84 PHE A N 1
ATOM 661 C CA . PHE A 1 84 ? -0.160 8.922 5.819 1.00 92.12 84 PHE A CA 1
ATOM 662 C C . PHE A 1 84 ? 0.001 10.396 6.212 1.00 92.12 84 PHE A C 1
ATOM 664 O O . PHE A 1 8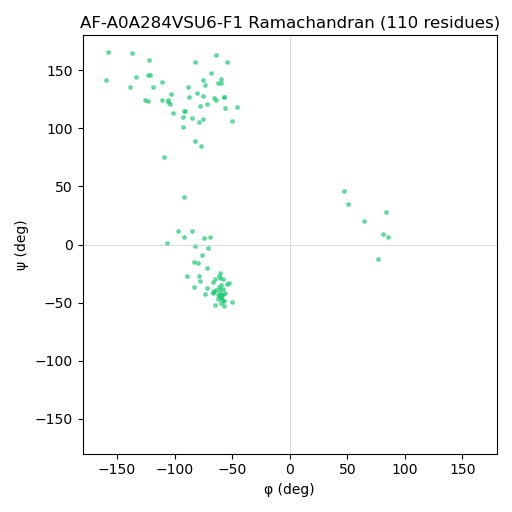4 ? 0.483 11.184 5.401 1.00 92.12 84 PHE A O 1
ATOM 671 N N . LYS A 1 85 ? -0.284 10.759 7.469 1.00 93.75 85 LYS A N 1
ATOM 67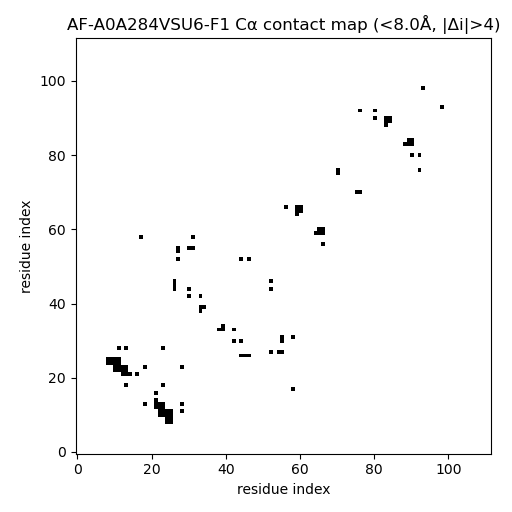2 C CA . LYS A 1 85 ? -0.044 12.119 7.985 1.00 93.75 85 LYS A CA 1
ATOM 673 C C . LYS A 1 85 ? 1.429 12.520 7.905 1.00 93.75 85 LYS A C 1
ATOM 675 O O . LYS A 1 85 ? 1.735 13.612 7.441 1.00 93.75 85 LYS A O 1
ATOM 680 N N . LYS A 1 86 ? 2.351 11.624 8.284 1.00 93.69 86 LYS A N 1
ATOM 681 C CA . LYS A 1 86 ? 3.807 11.851 8.162 1.00 93.69 86 LYS A CA 1
ATOM 682 C C . LYS A 1 86 ? 4.259 12.078 6.717 1.00 93.69 8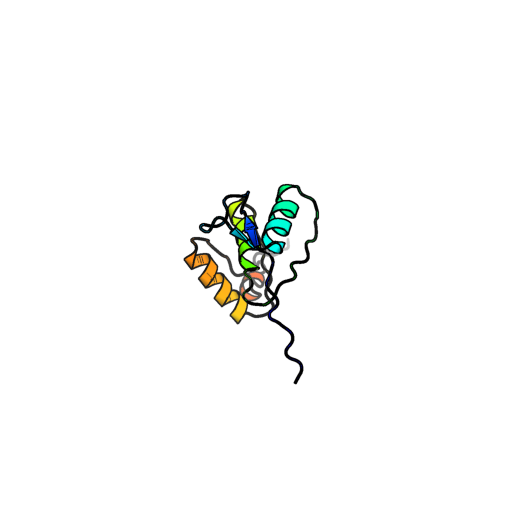6 LYS A C 1
ATOM 684 O O . LYS A 1 86 ? 5.284 12.710 6.500 1.00 93.69 86 LYS A O 1
ATOM 689 N N . LYS A 1 87 ? 3.499 11.574 5.742 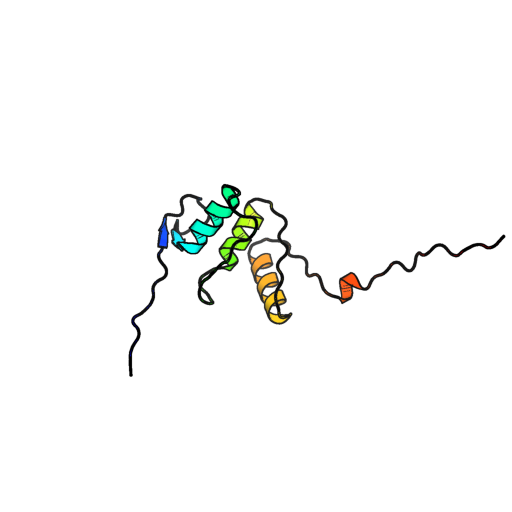1.00 88.75 87 LYS A N 1
ATOM 690 C CA . LYS A 1 87 ? 3.726 11.780 4.306 1.00 88.75 87 LYS A CA 1
ATOM 691 C C . LYS A 1 87 ? 2.979 12.991 3.729 1.00 88.75 87 LYS A C 1
ATOM 693 O O . LYS A 1 87 ? 3.009 13.189 2.523 1.00 88.75 87 LYS A O 1
ATOM 698 N N . GLY A 1 88 ? 2.323 13.795 4.569 1.00 91.19 88 GLY A N 1
ATOM 699 C CA . GLY A 1 88 ? 1.618 15.010 4.151 1.00 91.19 88 GLY A CA 1
ATOM 700 C C . GLY A 1 88 ? 0.187 14.789 3.655 1.00 91.19 88 GLY A C 1
ATOM 701 O O . GLY A 1 88 ? -0.447 15.734 3.196 1.00 91.19 88 GLY A O 1
ATOM 702 N N . PHE A 1 89 ? -0.355 13.573 3.761 1.00 91.12 89 PHE A N 1
ATOM 703 C CA . PHE A 1 89 ? -1.755 13.313 3.421 1.00 91.12 89 PHE A CA 1
ATOM 704 C C . PHE A 1 89 ? -2.696 13.683 4.579 1.00 91.12 89 PHE A C 1
ATOM 706 O O . PHE A 1 89 ? -2.309 13.652 5.749 1.00 91.12 89 PHE A O 1
ATOM 713 N N . ASN A 1 90 ? -3.970 13.943 4.259 1.00 90.25 90 ASN A N 1
ATOM 714 C CA . ASN A 1 90 ? -5.031 14.218 5.235 1.00 90.25 90 ASN A CA 1
ATOM 715 C C . ASN A 1 90 ? -6.046 13.052 5.331 1.00 90.25 90 ASN A C 1
ATOM 717 O O . ASN A 1 90 ? -7.141 13.143 4.772 1.00 90.25 90 ASN A O 1
ATOM 721 N N . PRO A 1 91 ? -5.699 11.920 5.979 1.00 92.12 91 PRO A N 1
ATOM 722 C CA . PRO A 1 91 ? -6.585 10.763 6.070 1.00 92.12 91 PRO A CA 1
ATOM 723 C C . PRO A 1 91 ? -7.748 11.002 7.043 1.00 92.12 91 PRO A C 1
ATOM 725 O O . PRO A 1 91 ? -7.551 11.468 8.168 1.00 92.12 91 PRO A O 1
ATOM 728 N N . ILE A 1 92 ? -8.950 10.583 6.642 1.00 91.31 92 ILE A N 1
ATOM 729 C CA . ILE A 1 92 ? -10.158 10.605 7.477 1.00 91.31 92 ILE A CA 1
ATOM 730 C C . ILE A 1 92 ? -10.446 9.187 7.974 1.00 91.31 92 ILE A C 1
ATOM 732 O O . ILE A 1 92 ? -10.497 8.241 7.191 1.00 91.31 92 ILE A O 1
ATOM 736 N N . TYR A 1 93 ? -10.656 9.044 9.282 1.00 90.69 93 TYR A N 1
ATOM 737 C CA . TYR A 1 93 ? -11.107 7.789 9.876 1.00 90.69 93 TYR A CA 1
ATOM 738 C C . TYR A 1 93 ? -12.627 7.716 9.850 1.00 90.69 93 TYR A C 1
ATOM 740 O O . TYR A 1 93 ? -13.285 8.617 10.362 1.00 90.69 93 TYR A O 1
ATOM 748 N N . ILE A 1 94 ? -13.180 6.633 9.308 1.00 88.31 94 ILE A N 1
ATOM 749 C CA . ILE A 1 94 ? -14.615 6.348 9.355 1.00 88.31 94 ILE A CA 1
ATOM 750 C C . ILE A 1 94 ? -14.835 5.223 10.365 1.00 88.31 94 ILE A C 1
ATOM 752 O O . ILE A 1 94 ? -14.242 4.153 10.257 1.00 88.31 94 ILE A O 1
ATOM 756 N N . SER A 1 95 ? -15.693 5.468 11.353 1.00 83.19 95 SER A N 1
ATOM 757 C CA . SER A 1 95 ? -16.070 4.481 12.367 1.00 83.19 95 SER A CA 1
ATOM 758 C C . SER A 1 95 ? -17.569 4.510 12.620 1.00 83.19 95 SER A C 1
ATOM 760 O O . SER A 1 95 ? -18.241 5.489 12.290 1.00 83.19 95 SER A O 1
ATOM 762 N N . SER A 1 96 ? -18.091 3.469 13.271 1.00 78.88 96 SER A N 1
ATOM 763 C CA . SER A 1 96 ? -19.502 3.398 13.672 1.00 78.88 96 SER A CA 1
ATOM 764 C C . SER A 1 96 ? -19.964 4.626 14.463 1.00 78.88 96 SER A C 1
ATOM 766 O O . SER A 1 96 ? -21.087 5.071 14.270 1.00 78.88 96 SER A O 1
ATOM 768 N N . LYS A 1 97 ? -19.088 5.240 15.272 1.00 76.12 97 LYS A N 1
ATOM 769 C CA . LYS A 1 97 ? -19.384 6.471 16.031 1.00 76.12 97 LYS A CA 1
ATOM 770 C C . LYS A 1 97 ? -19.652 7.692 15.145 1.00 76.12 97 LYS A C 1
ATOM 772 O O . LYS A 1 97 ? -20.369 8.596 15.554 1.00 76.12 97 LYS A O 1
ATOM 777 N N . ILE A 1 98 ? -19.049 7.737 13.957 1.00 77.06 98 ILE A N 1
ATOM 778 C CA . ILE A 1 98 ? -19.250 8.819 12.980 1.00 77.06 98 ILE A CA 1
ATOM 779 C C . ILE A 1 98 ? -20.520 8.550 12.169 1.00 77.06 98 ILE A C 1
ATOM 781 O O . ILE A 1 98 ? -21.269 9.473 11.869 1.00 77.06 98 ILE A O 1
ATOM 785 N N . LEU A 1 99 ? -20.789 7.278 11.867 1.00 71.94 99 LEU A N 1
ATOM 786 C CA . LEU A 1 99 ? -21.947 6.851 11.081 1.00 71.94 99 LEU A CA 1
ATOM 787 C C . LEU A 1 99 ? -23.255 6.786 11.893 1.00 71.94 99 LEU A C 1
ATOM 789 O O . LEU A 1 99 ? -24.329 6.748 11.304 1.00 71.94 99 LEU A O 1
ATOM 793 N N . SER A 1 100 ? -23.199 6.787 13.230 1.00 66.38 100 SER A N 1
ATOM 794 C CA . SER A 1 100 ? -24.385 6.669 14.093 1.00 66.38 100 SER A CA 1
ATOM 795 C C . SER A 1 100 ? -25.142 7.982 14.331 1.00 66.38 100 SER A C 1
ATOM 797 O O . SER A 1 100 ? -26.172 7.966 15.004 1.00 66.38 100 SER A O 1
ATOM 799 N N . LYS A 1 101 ? -24.686 9.120 13.788 1.00 54.47 101 LYS A N 1
ATOM 800 C CA . LYS A 1 101 ? -25.487 10.354 13.763 1.00 54.47 101 LYS A CA 1
ATOM 801 C C . LYS A 1 101 ? -26.549 10.245 12.667 1.00 54.47 101 LYS A C 1
ATOM 803 O O . LYS A 1 101 ? -26.356 10.696 11.544 1.00 54.47 101 LYS A O 1
ATOM 808 N N . LYS A 1 102 ? -27.673 9.620 13.009 1.00 53.88 102 LYS A N 1
ATOM 809 C CA . LYS A 1 102 ? -28.920 9.740 12.253 1.00 53.88 102 LYS A CA 1
ATOM 810 C C . LYS A 1 102 ? -29.593 11.049 12.671 1.00 53.88 102 LYS A C 1
ATOM 812 O O . LYS A 1 102 ? -29.702 11.314 13.866 1.00 53.88 102 LYS A O 1
ATOM 817 N N . ASP A 1 103 ? -29.995 11.855 11.694 1.00 52.41 103 ASP A N 1
ATOM 818 C CA . ASP A 1 103 ? -30.758 13.088 11.882 1.00 52.41 103 ASP A CA 1
ATOM 819 C C . ASP A 1 103 ? -31.922 12.889 12.866 1.00 52.41 103 ASP A C 1
ATOM 821 O O . ASP A 1 103 ? -32.842 12.112 12.615 1.00 52.41 103 ASP A O 1
ATOM 825 N N . THR A 1 104 ? -31.898 13.619 13.981 1.00 53.19 104 THR A N 1
ATOM 826 C CA . THR A 1 104 ? -33.067 13.855 14.843 1.00 53.19 104 THR A CA 1
ATOM 827 C C . THR A 1 104 ? -33.907 15.039 14.351 1.00 53.19 104 THR A C 1
ATOM 829 O O . THR A 1 104 ? -34.819 15.478 15.044 1.00 53.19 104 THR A O 1
ATOM 832 N N . SER A 1 105 ? -33.652 15.530 13.134 1.00 53.19 105 SER A N 1
ATOM 833 C CA . SER A 1 105 ? -34.465 16.535 12.447 1.00 53.19 105 SER A CA 1
ATOM 834 C C . SER A 1 105 ? -35.542 15.897 11.551 1.00 53.19 105 SER A C 1
ATOM 836 O O . SER A 1 105 ? -35.815 16.357 10.448 1.00 53.19 105 SER A O 1
ATOM 838 N N . ALA A 1 106 ? -36.200 14.829 12.017 1.00 46.25 106 ALA A N 1
ATOM 839 C CA . ALA A 1 106 ? -37.492 14.473 11.436 1.00 46.25 106 ALA A CA 1
ATOM 840 C C . ALA A 1 106 ? -38.461 15.633 11.743 1.00 46.25 106 ALA A C 1
ATOM 842 O O . ALA A 1 106 ? -38.579 16.006 12.918 1.00 46.25 106 ALA A O 1
ATOM 843 N N . PRO A 1 107 ? -39.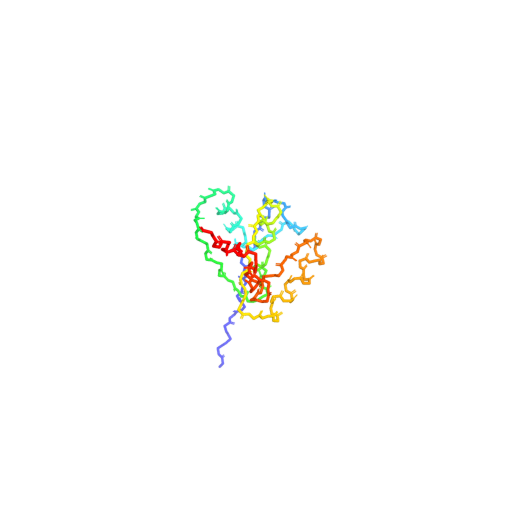121 16.249 10.745 1.00 47.44 107 PRO A N 1
ATOM 844 C CA . PRO A 1 107 ? -40.098 17.292 11.013 1.00 47.44 107 PRO A CA 1
ATOM 845 C C . PRO A 1 107 ? -41.178 16.717 11.933 1.00 47.44 107 PRO A C 1
ATOM 847 O O . PRO A 1 107 ? -41.744 15.656 11.663 1.00 47.44 107 PRO A O 1
ATOM 850 N N . LYS A 1 108 ? -41.436 17.400 13.055 1.00 46.22 108 LYS A N 1
ATOM 851 C CA . LYS A 1 108 ? -42.623 17.136 13.867 1.00 46.22 108 LYS A CA 1
ATOM 852 C C . LYS A 1 108 ? -43.823 17.294 12.940 1.00 46.22 108 LYS A C 1
ATOM 854 O O . LYS A 1 108 ? -44.038 18.385 12.421 1.00 46.22 108 LYS A O 1
ATOM 859 N N . ASN A 1 109 ? -44.575 16.212 12.747 1.00 52.44 109 ASN A N 1
ATOM 860 C CA . ASN A 1 109 ? -45.942 16.287 12.255 1.00 52.44 109 ASN A CA 1
ATOM 861 C C . ASN A 1 109 ? -46.677 17.320 13.117 1.00 52.44 109 ASN A C 1
ATOM 863 O O . ASN A 1 109 ? -46.964 17.055 14.286 1.00 52.44 109 ASN A O 1
ATOM 867 N N . TYR A 1 110 ? -46.932 18.500 12.558 1.00 48.19 110 TYR A N 1
ATOM 868 C CA . TYR A 1 110 ? -48.046 19.313 13.009 1.00 48.19 110 TYR A CA 1
ATOM 869 C C . TYR A 1 110 ? -49.281 18.633 12.437 1.00 48.19 110 TYR A C 1
ATOM 871 O O . TYR A 1 110 ? -49.464 18.578 11.223 1.00 48.19 110 TYR A O 1
ATOM 879 N N . MET A 1 111 ? -50.037 17.993 13.327 1.00 47.91 111 MET A N 1
ATOM 880 C CA . MET A 1 111 ? -51.434 17.718 13.049 1.00 47.91 111 MET A CA 1
ATOM 881 C C . MET A 1 111 ? -52.144 19.065 12.987 1.00 47.91 111 MET A C 1
ATOM 883 O O . MET A 1 111 ? -52.023 19.830 13.941 1.00 47.91 111 MET A O 1
ATOM 887 N N . ASP A 1 112 ? -52.850 19.296 11.889 1.00 47.69 112 ASP A N 1
ATOM 888 C CA . ASP A 1 112 ? -54.136 19.987 11.839 1.00 47.69 112 ASP A CA 1
ATOM 889 C C . ASP A 1 112 ? -55.036 19.175 10.895 1.00 47.69 112 ASP A C 1
ATOM 891 O O . ASP A 1 112 ? -54.545 18.782 9.807 1.00 47.69 112 ASP A O 1
#

Radius of gyration: 20.67 Å; Cα contacts (8 Å, |Δi|>4): 60; chains: 1; bounding box: 71×49×34 Å

pLDDT: mean 83.62, std 14.81, range [46.22, 95.31]

Organism: NCBI:txid1392998

Secondary structure (DSSP, 8-state):
---PPP-PPPEEE-TT--STTSEEEHHHHHHHHHHHTT--S-------TTS-THHHHHHHHHTT-------S-HHHHHHHHHHHHHTT--PPP--HHHHT---S-PPP----

Solvent-accessible surface area (backbone atoms only — not comparable to full-atom values): 7682 Å² total; per-residue (Å²): 134,86,81,77,73,90,84,77,79,58,72,41,77,35,88,75,73,80,43,96,82,43,51,32,46,48,70,51,48,52,49,52,52,34,60,77,66,68,70,59,98,75,83,87,86,84,72,65,88,89,68,53,70,66,56,57,58,51,48,44,48,73,74,70,48,89,80,88,84,87,66,100,43,70,69,59,45,53,57,50,46,54,54,40,43,78,71,73,46,87,79,82,86,87,48,69,83,70,68,65,72,67,80,84,77,65,78,78,82,77,85,129